Protein AF-A0A196SEL1-F1 (afdb_monomer_lite)

Secondary structure (DSSP, 8-state):
-------EETTTEESTT-----HHHHTT---SGGG--SSS-----TTSSTTGGGGS---

Foldseek 3Di:
DDDPDQQAACVPHHLVPDDDPDPVCVQQAQSDSVQRDNYLDDPDPQVPDPPSNSNRHPD

Structure (mmCIF, N/CA/C/O backbone):
data_AF-A0A196SEL1-F1
#
_entry.id   AF-A0A196SEL1-F1
#
loop_
_atom_site.group_PDB
_atom_site.id
_atom_site.type_symbol
_atom_site.label_atom_id
_atom_site.label_alt_id
_atom_site.label_comp_id
_atom_site.label_asym_id
_atom_site.label_entity_id
_atom_site.label_seq_id
_atom_site.pdbx_PDB_ins_code
_atom_site.Cartn_x
_atom_site.Cartn_y
_atom_site.Cartn_z
_atom_site.occupancy
_atom_site.B_iso_or_equiv
_atom_site.auth_seq_id
_atom_site.auth_comp_id
_atom_site.auth_asym_id
_atom_site.auth_atom_id
_atom_site.pdbx_PDB_model_num
ATOM 1 N N . MET A 1 1 ? 9.088 -6.698 24.763 1.00 38.97 1 MET A N 1
ATOM 2 C CA 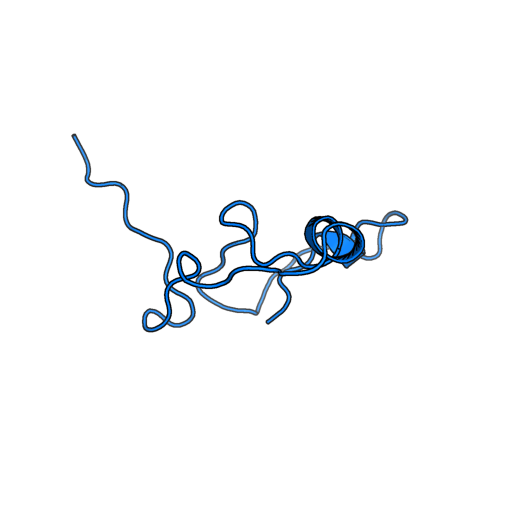. MET A 1 1 ? 9.072 -6.583 23.290 1.00 38.97 1 MET A CA 1
ATOM 3 C C . MET A 1 1 ? 7.624 -6.591 22.845 1.00 38.97 1 MET A C 1
ATOM 5 O O . MET A 1 1 ? 6.948 -7.577 23.102 1.00 38.97 1 MET A O 1
ATOM 9 N N . ALA A 1 2 ? 7.120 -5.490 22.286 1.00 39.94 2 ALA A N 1
ATOM 10 C CA . ALA A 1 2 ? 5.757 -5.449 21.765 1.00 39.94 2 ALA A CA 1
ATOM 11 C C . ALA A 1 2 ? 5.677 -6.345 20.520 1.00 39.94 2 ALA A C 1
ATOM 13 O O . ALA A 1 2 ? 6.501 -6.202 19.617 1.00 39.94 2 ALA A O 1
ATOM 14 N N . ALA A 1 3 ? 4.735 -7.288 20.499 1.00 48.28 3 ALA A N 1
ATOM 15 C CA . ALA A 1 3 ? 4.470 -8.106 19.324 1.00 48.28 3 ALA A C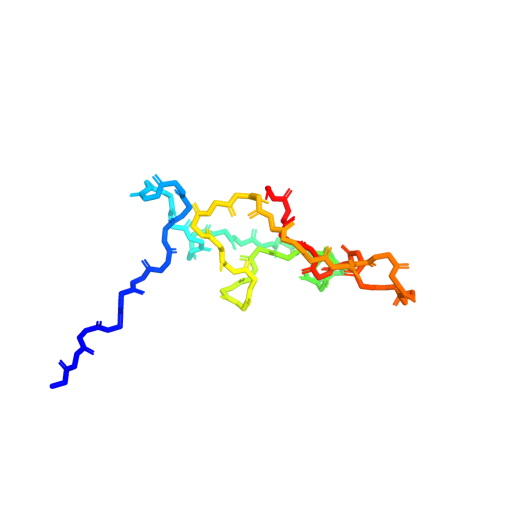A 1
ATOM 16 C C . ALA A 1 3 ? 4.127 -7.176 18.151 1.00 48.28 3 ALA A C 1
ATOM 18 O O . ALA A 1 3 ? 3.236 -6.335 18.268 1.00 48.28 3 ALA A O 1
ATOM 19 N N . VAL A 1 4 ? 4.864 -7.287 17.045 1.00 61.31 4 VAL A N 1
ATOM 20 C CA . VAL A 1 4 ? 4.577 -6.540 15.818 1.00 61.31 4 VAL A CA 1
ATOM 21 C C . VAL A 1 4 ? 3.221 -7.027 15.314 1.00 61.31 4 VAL A C 1
ATOM 23 O O . VAL A 1 4 ? 3.104 -8.154 14.842 1.00 61.31 4 VAL A O 1
ATOM 26 N N . ALA A 1 5 ? 2.181 -6.215 15.496 1.00 67.38 5 ALA A N 1
ATOM 27 C CA . ALA A 1 5 ? 0.838 -6.554 15.052 1.00 67.38 5 ALA A CA 1
ATOM 28 C C . ALA A 1 5 ? 0.821 -6.638 13.520 1.00 67.38 5 ALA A C 1
ATOM 30 O O . ALA A 1 5 ? 1.170 -5.678 12.832 1.00 67.38 5 ALA A O 1
ATOM 31 N N . GLU A 1 6 ? 0.438 -7.798 12.995 1.00 76.56 6 GLU A N 1
ATOM 32 C CA . GLU A 1 6 ? 0.302 -8.022 11.560 1.00 76.56 6 GLU A CA 1
ATOM 33 C C . GLU A 1 6 ? -0.847 -7.161 11.012 1.00 76.56 6 GLU A C 1
ATOM 35 O O . GLU A 1 6 ? -1.969 -7.193 11.529 1.00 76.56 6 GLU A O 1
ATOM 40 N N . ILE A 1 7 ? -0.566 -6.359 9.982 1.00 81.31 7 ILE A N 1
ATOM 41 C CA . ILE A 1 7 ? -1.562 -5.480 9.362 1.00 81.31 7 ILE A CA 1
ATOM 42 C C . ILE A 1 7 ? -2.531 -6.356 8.569 1.00 81.31 7 ILE A C 1
ATOM 44 O O . ILE A 1 7 ? -2.156 -6.951 7.561 1.00 81.31 7 ILE A O 1
ATOM 48 N N . LYS A 1 8 ? -3.785 -6.423 9.026 1.00 86.94 8 LYS A N 1
ATOM 49 C CA . LYS A 1 8 ? -4.865 -7.162 8.363 1.00 86.94 8 LYS A CA 1
ATOM 50 C C . LYS A 1 8 ? -5.848 -6.198 7.711 1.00 86.94 8 LYS A C 1
ATOM 52 O O . LYS A 1 8 ? -6.406 -5.330 8.389 1.00 86.94 8 LYS A O 1
ATOM 57 N N . LEU A 1 9 ? -6.118 -6.383 6.423 1.00 86.62 9 LEU A N 1
ATOM 58 C CA . LEU A 1 9 ? -7.131 -5.627 5.693 1.00 86.62 9 LEU A CA 1
ATOM 59 C C . LEU A 1 9 ? -8.520 -5.924 6.277 1.00 86.62 9 LEU A C 1
ATOM 61 O O . LEU A 1 9 ? -8.907 -7.087 6.451 1.00 86.62 9 LEU A O 1
ATOM 65 N N . PHE A 1 10 ? -9.254 -4.868 6.631 1.00 87.75 10 PHE A N 1
ATOM 66 C CA . PHE A 1 10 ? -10.521 -4.928 7.370 1.00 87.75 10 PHE A CA 1
ATOM 67 C C . PHE A 1 10 ? -10.456 -5.749 8.675 1.00 87.75 10 PHE A C 1
ATOM 69 O O . PHE A 1 10 ? -11.484 -6.226 9.156 1.00 87.75 10 PHE A O 1
ATOM 76 N N . GLY A 1 11 ? -9.257 -5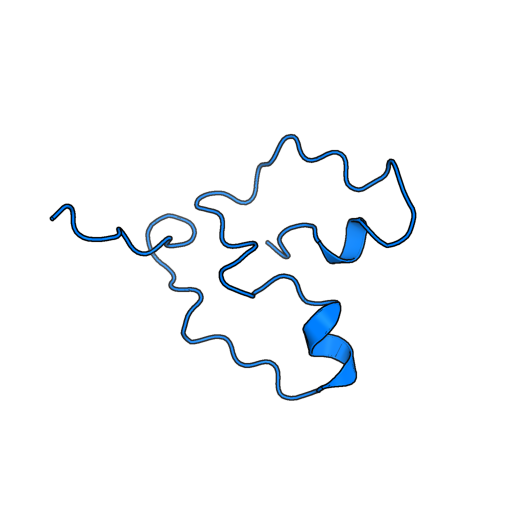.970 9.230 1.00 85.75 11 GLY A N 1
ATOM 77 C CA . GLY A 1 11 ? -9.040 -6.844 10.388 1.00 85.75 11 GLY A CA 1
ATOM 78 C C . GLY A 1 11 ? -9.260 -8.340 10.120 1.00 85.75 11 GLY A C 1
ATOM 79 O O . GLY A 1 11 ? -9.195 -9.130 11.059 1.00 85.75 11 GLY A O 1
ATOM 80 N N . LYS A 1 12 ? -9.519 -8.739 8.868 1.00 86.94 12 LYS A N 1
ATOM 81 C CA . LYS A 1 12 ? -9.879 -10.117 8.492 1.00 86.94 12 LYS A CA 1
ATOM 82 C C . LYS A 1 12 ? -8.844 -10.785 7.594 1.00 86.94 12 LYS A C 1
ATOM 84 O O . LYS A 1 12 ? -8.561 -11.959 7.795 1.00 86.94 12 LYS A O 1
ATOM 89 N N . TRP A 1 13 ? -8.285 -10.049 6.636 1.00 86.75 13 TRP A N 1
ATOM 90 C CA . TRP A 1 13 ? -7.455 -10.620 5.573 1.00 86.75 13 TRP A CA 1
ATOM 91 C C . TRP A 1 13 ? -5.983 -10.258 5.747 1.00 86.75 13 TRP A C 1
ATOM 93 O O . TRP A 1 13 ? -5.650 -9.097 5.981 1.00 86.75 13 TRP A O 1
ATOM 103 N N . THR A 1 14 ? -5.107 -11.248 5.630 1.00 86.50 14 THR A N 1
ATOM 104 C CA . THR A 1 14 ? -3.647 -11.107 5.634 1.00 86.50 14 THR A CA 1
ATOM 105 C C . THR A 1 14 ? -3.131 -10.783 4.231 1.00 86.50 14 THR A C 1
ATOM 107 O O . THR A 1 14 ? -3.698 -11.220 3.234 1.00 86.50 14 THR A O 1
ATOM 110 N N . PHE A 1 15 ? -2.047 -10.007 4.143 1.00 83.31 15 PHE A N 1
ATOM 111 C CA . PHE A 1 15 ? -1.358 -9.717 2.873 1.00 83.31 15 PHE A CA 1
ATOM 112 C C . PHE A 1 15 ? -0.257 -10.743 2.544 1.00 83.31 15 PHE A C 1
ATOM 114 O O . PHE A 1 15 ? 0.260 -10.755 1.432 1.00 83.31 15 PHE A O 1
ATOM 121 N N . SER A 1 16 ? 0.102 -11.594 3.509 1.00 82.19 16 SER A N 1
ATOM 122 C CA . SER A 1 16 ? 1.197 -12.569 3.437 1.00 82.19 16 SER A CA 1
ATOM 123 C C . SER A 1 16 ? 0.959 -13.683 2.409 1.00 82.19 16 SER A C 1
ATOM 125 O O . SER A 1 16 ? 1.917 -14.201 1.848 1.00 82.19 16 SER A O 1
ATOM 127 N N . ASP A 1 17 ? -0.306 -14.008 2.126 1.00 82.25 17 ASP A N 1
ATOM 128 C CA . ASP A 1 17 ? -0.697 -15.109 1.234 1.00 82.25 17 ASP A CA 1
ATOM 129 C C . ASP A 1 17 ? -0.812 -14.686 -0.242 1.00 82.25 17 ASP A C 1
ATOM 131 O O . ASP A 1 17 ? -1.134 -15.503 -1.106 1.00 82.25 17 ASP A O 1
ATOM 135 N N . VAL A 1 18 ? -0.595 -13.400 -0.553 1.00 83.00 18 VAL A N 1
ATOM 136 C CA . VAL A 1 18 ? -0.743 -12.894 -1.921 1.00 83.00 18 VAL A CA 1
ATOM 137 C C . VAL A 1 18 ? 0.586 -12.958 -2.660 1.00 83.00 18 VAL A C 1
ATOM 139 O O . VAL A 1 18 ? 1.459 -12.103 -2.501 1.00 83.00 18 VAL A O 1
ATOM 142 N N . GLU A 1 19 ? 0.709 -13.952 -3.532 1.00 84.00 19 GLU A N 1
ATOM 143 C CA . GLU A 1 19 ? 1.837 -14.087 -4.447 1.00 84.00 19 GLU A CA 1
ATOM 144 C C . GLU A 1 19 ? 1.480 -13.560 -5.841 1.00 84.00 19 GLU A C 1
ATOM 146 O O . GLU A 1 19 ? 0.448 -13.895 -6.423 1.00 84.00 19 GLU A O 1
ATOM 151 N N . VAL A 1 20 ? 2.358 -12.729 -6.403 1.00 84.81 20 VAL A N 1
ATOM 152 C CA . VAL A 1 20 ? 2.254 -12.269 -7.792 1.00 84.81 20 VAL A CA 1
ATOM 153 C C . VAL A 1 20 ? 3.151 -13.155 -8.650 1.00 84.81 20 VAL A C 1
ATOM 155 O O . VAL A 1 20 ? 4.372 -13.118 -8.503 1.00 84.81 20 VAL A O 1
ATOM 158 N N . ALA A 1 21 ? 2.543 -13.939 -9.542 1.00 87.75 21 ALA A N 1
ATOM 159 C CA . ALA A 1 21 ? 3.254 -14.905 -10.383 1.00 87.75 21 ALA A CA 1
ATOM 160 C C . ALA A 1 21 ? 4.121 -14.253 -11.479 1.00 87.75 21 ALA A C 1
ATOM 162 O O . ALA A 1 21 ? 5.134 -14.820 -11.882 1.00 87.75 21 ALA A O 1
ATOM 163 N N . ASP A 1 22 ? 3.740 -13.065 -11.959 1.00 90.12 22 ASP A N 1
ATOM 164 C CA . ASP A 1 22 ? 4.460 -12.338 -13.009 1.00 90.12 22 ASP A CA 1
ATOM 165 C C . ASP A 1 22 ? 5.422 -11.293 -12.421 1.00 90.12 22 ASP A C 1
ATOM 167 O O . ASP A 1 22 ? 5.022 -10.378 -11.692 1.00 90.12 22 ASP A O 1
ATOM 171 N N . LEU A 1 23 ? 6.702 -11.403 -12.787 1.00 87.50 23 LEU A N 1
ATOM 172 C CA . LEU A 1 23 ? 7.762 -10.500 -12.347 1.00 87.50 23 LEU A CA 1
ATOM 173 C C . LEU A 1 23 ? 7.527 -9.053 -12.799 1.00 87.50 23 LEU A C 1
ATOM 175 O O . LEU A 1 23 ? 7.823 -8.134 -12.038 1.00 87.50 23 LEU A O 1
ATOM 179 N N . ALA A 1 24 ? 6.978 -8.834 -13.997 1.00 88.31 24 ALA A N 1
ATOM 180 C CA . ALA A 1 24 ? 6.776 -7.485 -14.530 1.00 88.31 24 ALA A CA 1
ATOM 181 C C . ALA A 1 24 ? 5.665 -6.721 -13.788 1.00 88.31 24 ALA A C 1
ATOM 183 O O . ALA A 1 24 ? 5.715 -5.498 -13.658 1.00 88.31 24 ALA A O 1
ATOM 184 N N . LEU A 1 25 ? 4.663 -7.440 -13.278 1.00 86.00 25 LEU A N 1
ATOM 185 C CA . LEU A 1 25 ? 3.525 -6.855 -12.566 1.00 86.00 25 LEU A CA 1
ATOM 186 C C . LEU A 1 25 ? 3.799 -6.655 -11.072 1.00 86.00 25 LEU A C 1
ATOM 188 O O . LEU A 1 25 ? 3.136 -5.836 -10.434 1.00 86.00 25 LEU A O 1
ATOM 192 N N . LYS A 1 26 ? 4.796 -7.351 -10.517 1.00 86.38 26 LYS A N 1
ATOM 193 C CA . LYS A 1 26 ? 5.135 -7.317 -9.089 1.00 86.38 26 LYS A CA 1
ATOM 194 C C . LYS A 1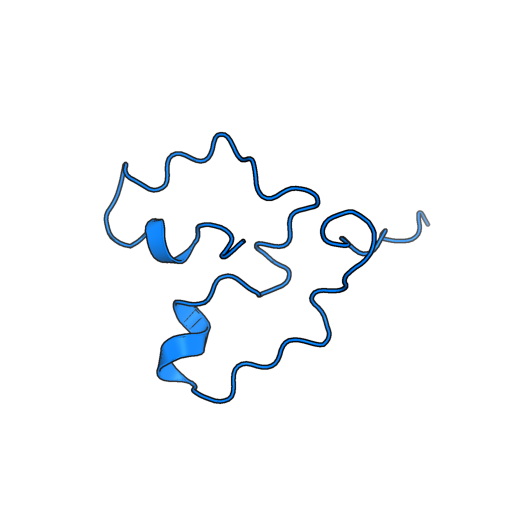 26 ? 5.404 -5.907 -8.554 1.00 86.38 26 LYS A C 1
ATOM 196 O O . LYS A 1 26 ? 4.990 -5.597 -7.441 1.00 86.38 26 LYS A O 1
ATOM 201 N N . ASP A 1 27 ? 6.029 -5.045 -9.353 1.00 83.75 27 ASP A N 1
ATOM 202 C CA . ASP A 1 27 ? 6.355 -3.666 -8.957 1.00 83.75 27 ASP A CA 1
ATOM 203 C C . ASP A 1 27 ? 5.190 -2.679 -9.142 1.00 83.75 27 ASP A C 1
ATOM 205 O O . ASP A 1 27 ? 5.210 -1.571 -8.599 1.00 83.75 27 ASP A O 1
ATOM 209 N N . HIS A 1 28 ? 4.164 -3.065 -9.904 1.00 86.00 28 HIS A N 1
ATOM 210 C CA . HIS A 1 28 ? 2.984 -2.241 -10.175 1.00 86.00 28 HIS A CA 1
ATOM 211 C C . HIS A 1 28 ? 1.764 -2.630 -9.335 1.00 86.00 28 HIS A C 1
ATOM 213 O O . HIS A 1 28 ? 0.827 -1.838 -9.217 1.00 86.00 28 HIS A O 1
ATOM 219 N N . LEU A 1 29 ? 1.777 -3.820 -8.735 1.00 87.56 29 LEU A N 1
ATOM 220 C CA . LEU A 1 29 ? 0.747 -4.308 -7.829 1.00 87.56 29 LEU A CA 1
ATOM 221 C C . LEU A 1 29 ? 1.179 -4.053 -6.378 1.00 87.56 29 LEU A C 1
ATOM 223 O O . LEU A 1 29 ? 1.947 -4.814 -5.791 1.00 87.56 29 LEU A O 1
ATOM 227 N N . ALA A 1 30 ? 0.663 -2.983 -5.773 1.00 86.00 30 ALA A N 1
ATOM 228 C CA . ALA A 1 30 ? 0.967 -2.576 -4.398 1.00 86.00 30 ALA A CA 1
ATOM 229 C C . ALA A 1 30 ? 0.298 -3.467 -3.326 1.00 86.00 30 ALA A C 1
ATOM 231 O O . ALA A 1 30 ? -0.390 -2.973 -2.434 1.00 86.00 30 ALA A O 1
ATOM 232 N N . VAL A 1 31 ? 0.502 -4.783 -3.410 1.00 83.94 31 VAL A N 1
ATOM 233 C CA . VAL A 1 31 ? 0.003 -5.788 -2.448 1.00 83.94 31 VAL A CA 1
ATOM 234 C C . VAL A 1 31 ? 1.095 -6.216 -1.458 1.00 83.94 31 VAL A C 1
ATOM 236 O O . VAL A 1 31 ? 0.870 -6.996 -0.541 1.00 83.94 31 VAL A O 1
ATOM 239 N N . THR A 1 32 ? 2.300 -5.661 -1.610 1.00 80.88 32 THR A N 1
ATOM 240 C CA . THR A 1 32 ? 3.419 -5.906 -0.695 1.00 80.88 32 THR A CA 1
ATOM 241 C C . THR A 1 32 ? 3.146 -5.332 0.703 1.00 80.88 32 THR A C 1
ATOM 243 O O . THR A 1 32 ? 2.448 -4.321 0.832 1.00 80.88 32 THR A O 1
ATOM 246 N N . PRO A 1 33 ? 3.766 -5.883 1.765 1.00 79.88 33 PRO A N 1
ATOM 247 C CA . PRO A 1 33 ? 3.582 -5.408 3.141 1.00 79.88 33 PRO A CA 1
ATOM 248 C C . PRO A 1 33 ? 3.953 -3.931 3.352 1.00 79.88 33 PRO A C 1
ATOM 250 O O . PRO A 1 33 ? 3.509 -3.318 4.318 1.00 79.88 33 PRO A O 1
ATOM 253 N N . LYS A 1 34 ? 4.722 -3.323 2.436 1.00 81.56 34 LYS A N 1
ATOM 254 C CA . LYS A 1 34 ? 5.039 -1.885 2.454 1.00 81.56 34 LYS A CA 1
ATOM 255 C C . LYS A 1 34 ? 3.815 -0.995 2.223 1.00 81.56 34 LYS A C 1
ATOM 257 O O . LYS A 1 34 ? 3.808 0.151 2.664 1.00 81.56 34 LYS A O 1
ATOM 262 N N . ASN A 1 35 ? 2.806 -1.515 1.531 1.00 82.00 35 ASN A N 1
ATOM 263 C CA . ASN A 1 35 ? 1.589 -0.804 1.149 1.00 82.00 35 ASN A CA 1
ATOM 264 C C . ASN A 1 35 ? 0.355 -1.387 1.860 1.00 82.00 35 ASN A C 1
ATOM 266 O O . ASN A 1 35 ? -0.773 -1.026 1.527 1.00 82.00 35 ASN A O 1
ATOM 270 N N . ALA A 1 36 ? 0.569 -2.268 2.845 1.00 84.06 36 ALA A N 1
ATOM 271 C CA . ALA A 1 36 ? -0.491 -2.864 3.640 1.00 84.06 36 ALA A CA 1
ATOM 272 C C . ALA A 1 36 ? -1.239 -1.783 4.428 1.00 84.06 36 ALA A C 1
ATOM 274 O O . ALA A 1 36 ? -0.649 -0.971 5.145 1.00 84.06 36 ALA A O 1
ATOM 275 N N . THR A 1 37 ? -2.561 -1.786 4.298 1.00 86.81 37 THR A N 1
ATOM 276 C CA . THR A 1 37 ? -3.460 -0.844 4.965 1.00 86.81 37 THR A CA 1
ATOM 277 C C . THR A 1 37 ? -4.570 -1.606 5.676 1.00 86.81 37 THR A C 1
ATOM 279 O O . THR A 1 37 ? -4.978 -2.688 5.259 1.00 86.81 37 THR A O 1
ATOM 282 N N . TYR A 1 38 ? -5.063 -1.046 6.781 1.00 88.31 38 TYR A N 1
ATOM 283 C CA . TYR A 1 38 ? -6.217 -1.604 7.492 1.00 88.31 38 TYR A CA 1
ATOM 284 C C . TYR A 1 38 ? -7.531 -1.313 6.759 1.00 88.31 38 TYR A C 1
ATOM 286 O O . TYR A 1 38 ? -8.450 -2.130 6.782 1.00 88.31 38 TYR A O 1
ATOM 294 N N . LEU A 1 39 ? -7.614 -0.145 6.116 1.00 89.06 39 LEU A N 1
ATOM 295 C CA . LEU A 1 39 ? -8.757 0.333 5.348 1.00 89.06 39 LEU A CA 1
ATOM 296 C C . LEU A 1 39 ? -8.273 0.878 3.998 1.00 89.06 39 LEU A C 1
ATOM 298 O O . LEU A 1 39 ? -7.226 1.527 3.961 1.00 89.06 39 LEU A O 1
ATOM 302 N N . PRO A 1 40 ? -9.066 0.707 2.929 1.00 89.06 40 PRO A N 1
ATOM 303 C CA . PRO A 1 40 ? -8.726 1.193 1.589 1.00 89.06 40 PRO A CA 1
ATOM 304 C C . PRO A 1 40 ? -8.756 2.726 1.475 1.0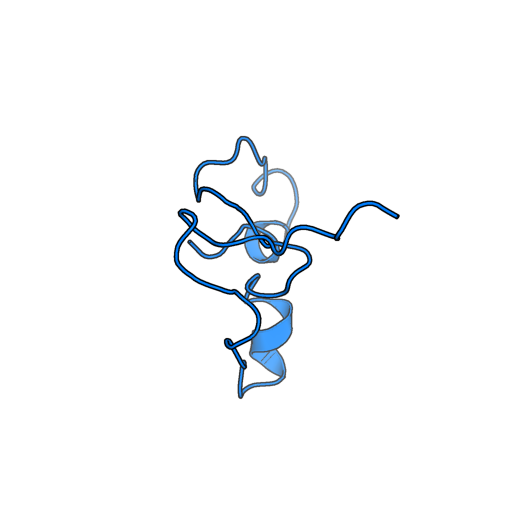0 89.06 40 PRO A C 1
ATOM 306 O O . PRO A 1 40 ? -8.168 3.335 0.583 1.00 89.06 40 PRO A O 1
ATOM 309 N N . HIS A 1 41 ? -9.441 3.395 2.406 1.00 90.19 41 HIS A N 1
ATOM 310 C CA . HIS A 1 41 ? -9.566 4.843 2.393 1.00 90.19 41 HIS A CA 1
ATOM 311 C C . HIS A 1 41 ? -8.278 5.512 2.887 1.00 90.19 41 HIS A C 1
ATOM 313 O O . HIS A 1 41 ? -7.934 5.449 4.069 1.00 90.19 41 HIS A O 1
ATOM 319 N N . THR A 1 42 ? -7.592 6.223 1.990 1.00 89.12 42 THR A N 1
ATOM 320 C CA . THR A 1 42 ? -6.360 6.956 2.303 1.00 89.12 42 THR A CA 1
ATOM 321 C C . THR A 1 42 ? -6.430 8.389 1.778 1.00 89.12 42 THR A C 1
ATOM 323 O O . THR A 1 42 ? -7.010 8.660 0.732 1.00 89.12 42 THR A O 1
ATOM 326 N N . ALA A 1 43 ? -5.786 9.330 2.474 1.00 91.44 43 ALA A N 1
ATOM 327 C CA . ALA A 1 43 ? -5.604 10.706 1.993 1.00 91.44 43 ALA A CA 1
ATOM 328 C C . ALA A 1 43 ? -4.377 10.846 1.056 1.00 91.44 43 ALA A C 1
ATOM 330 O O . ALA A 1 43 ? -3.797 11.929 0.918 1.00 91.44 43 ALA A O 1
ATOM 331 N N . GLY A 1 44 ? -3.932 9.738 0.450 1.00 89.12 44 GLY A N 1
ATOM 332 C CA . GLY A 1 44 ? -2.718 9.670 -0.357 1.00 89.12 44 GLY A CA 1
ATOM 333 C C . GLY A 1 44 ? -2.859 10.411 -1.689 1.00 89.12 44 GLY A C 1
ATOM 334 O O . GLY A 1 44 ? -3.743 10.132 -2.493 1.00 89.12 44 GLY A O 1
ATOM 335 N N . ARG A 1 45 ? -1.952 11.356 -1.960 1.00 93.12 45 ARG A N 1
ATOM 336 C CA . ARG A 1 45 ? -1.946 12.159 -3.197 1.00 93.12 45 ARG A CA 1
ATOM 337 C C . ARG A 1 45 ? -1.106 11.513 -4.306 1.00 93.12 45 ARG A C 1
ATOM 339 O O . ARG A 1 45 ? -0.076 12.056 -4.730 1.00 93.12 45 ARG A O 1
ATOM 346 N N . TYR A 1 46 ? -1.528 10.342 -4.773 1.00 93.25 46 TYR A N 1
ATOM 347 C CA . TYR A 1 46 ? -0.821 9.546 -5.789 1.00 93.25 46 TYR A CA 1
ATOM 348 C C . TYR A 1 46 ? -0.822 10.165 -7.202 1.00 93.25 46 TYR A C 1
ATOM 350 O O . TYR A 1 46 ? -0.102 9.711 -8.085 1.00 93.25 46 TYR A O 1
ATOM 358 N N . GLN A 1 47 ? -1.589 11.230 -7.420 1.00 93.94 47 GLN A N 1
ATOM 359 C CA . GLN A 1 47 ? -1.702 11.964 -8.682 1.00 93.94 47 GLN A CA 1
ATOM 360 C C . GLN A 1 47 ? -0.611 13.028 -8.899 1.00 93.94 47 GLN A C 1
ATOM 362 O O . GLN A 1 47 ? -0.424 13.481 -10.021 1.00 93.94 47 GLN A O 1
ATOM 367 N N . LEU A 1 48 ? 0.119 13.436 -7.852 1.00 95.19 48 LEU A N 1
ATOM 368 C CA . LEU A 1 48 ? 1.057 14.573 -7.919 1.00 95.19 48 LEU A CA 1
ATOM 369 C C . LEU A 1 48 ? 2.308 14.325 -8.775 1.00 95.19 48 LEU A C 1
ATOM 371 O O . LEU A 1 48 ? 2.911 15.275 -9.265 1.00 95.19 48 LEU A O 1
ATOM 375 N N . LYS A 1 49 ? 2.752 13.072 -8.907 1.00 94.50 49 LYS A N 1
ATOM 376 C CA . LYS A 1 49 ? 3.917 12.708 -9.727 1.00 94.50 49 LYS A CA 1
ATOM 377 C C . LYS A 1 49 ? 3.612 11.453 -10.530 1.00 94.50 49 LYS A C 1
ATOM 379 O O . LYS A 1 49 ? 2.855 10.592 -10.080 1.00 94.50 49 LYS A O 1
ATOM 384 N N . ARG A 1 50 ? 4.249 11.333 -11.697 1.00 93.25 50 ARG A N 1
ATOM 385 C CA . ARG A 1 50 ? 4.175 10.128 -12.534 1.00 93.25 50 ARG A CA 1
ATOM 386 C C . ARG A 1 50 ? 4.603 8.902 -11.720 1.00 93.25 50 ARG A C 1
ATOM 388 O O . ARG A 1 50 ? 5.450 9.008 -10.837 1.00 93.25 50 ARG A O 1
ATOM 395 N N . PHE A 1 51 ? 3.977 7.763 -12.011 1.00 89.81 51 PHE A N 1
ATOM 396 C CA . PHE A 1 51 ? 4.238 6.449 -11.401 1.00 89.81 51 PHE A CA 1
ATOM 397 C C . PHE A 1 51 ? 3.852 6.279 -9.923 1.00 89.81 51 PHE A C 1
ATOM 399 O O . PHE A 1 51 ? 3.847 5.157 -9.430 1.00 89.81 51 PHE A O 1
ATOM 406 N N . ARG A 1 52 ? 3.402 7.331 -9.225 1.00 91.25 52 ARG A N 1
ATOM 407 C CA . ARG A 1 52 ? 2.887 7.198 -7.849 1.00 91.25 52 ARG A CA 1
ATOM 408 C C . ARG A 1 52 ? 1.580 6.413 -7.755 1.00 91.25 52 ARG A C 1
ATOM 410 O O . ARG A 1 52 ? 1.312 5.836 -6.710 1.00 91.25 52 ARG A O 1
ATOM 417 N N . LYS A 1 53 ? 0.806 6.320 -8.841 1.00 90.81 53 LYS A N 1
ATOM 418 C CA . LYS A 1 53 ? -0.341 5.402 -8.919 1.00 90.81 53 LYS A CA 1
ATOM 419 C C . LYS A 1 53 ? 0.054 3.927 -8.783 1.00 90.81 53 LYS A C 1
ATOM 421 O O . LYS A 1 53 ? -0.766 3.152 -8.338 1.00 90.81 53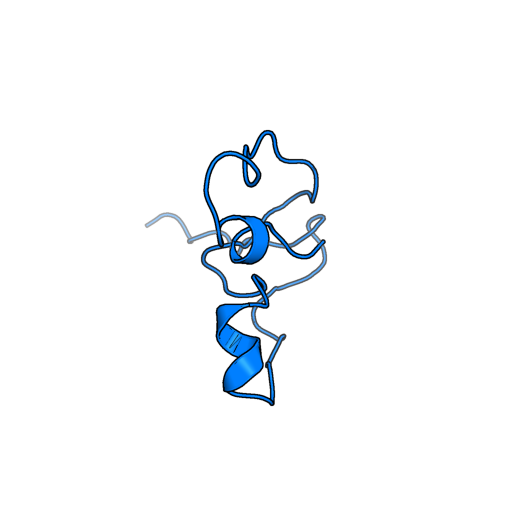 LYS A O 1
ATOM 426 N N . GLY A 1 54 ? 1.294 3.539 -9.091 1.00 89.31 54 GLY A N 1
ATOM 427 C CA . GLY A 1 54 ? 1.759 2.171 -8.817 1.00 89.31 54 GLY A CA 1
ATOM 428 C C . GLY A 1 54 ? 1.975 1.889 -7.326 1.00 89.31 54 GLY A C 1
ATOM 429 O O . GLY A 1 54 ? 2.138 0.744 -6.938 1.00 89.31 54 GLY A O 1
ATOM 430 N N . GLN A 1 55 ? 1.988 2.930 -6.486 1.00 87.75 55 GLN A N 1
ATOM 431 C CA . GLN A 1 55 ? 2.179 2.826 -5.038 1.00 87.75 55 GLN A CA 1
ATOM 432 C C . GLN A 1 55 ? 0.867 2.968 -4.255 1.00 87.75 55 GLN A C 1
ATOM 434 O O . GLN A 1 55 ? 0.892 2.873 -3.026 1.00 87.75 55 GLN A O 1
ATOM 439 N N . CYS A 1 56 ? -0.265 3.259 -4.904 1.00 90.88 56 CYS A N 1
ATOM 440 C CA . CYS A 1 56 ? -1.530 3.288 -4.178 1.00 90.88 56 CYS A CA 1
ATOM 441 C C . CYS A 1 56 ? -1.924 1.860 -3.791 1.00 90.88 56 CYS A C 1
ATOM 443 O O . CYS A 1 56 ? -1.740 0.966 -4.616 1.00 90.88 56 CYS A O 1
ATOM 445 N N . PRO A 1 57 ? -2.459 1.638 -2.576 1.00 90.69 57 PRO A N 1
ATOM 446 C CA . PRO A 1 57 ? -3.049 0.356 -2.220 1.00 90.69 57 PRO A CA 1
ATOM 447 C C . PRO A 1 57 ? -4.036 -0.070 -3.304 1.00 90.69 57 PRO A C 1
ATOM 449 O O . PRO A 1 57 ? -4.746 0.765 -3.867 1.00 90.69 57 PRO A O 1
ATOM 452 N N . LEU A 1 58 ? -4.023 -1.356 -3.638 1.00 88.06 58 LEU A N 1
ATOM 453 C CA . LEU A 1 58 ? -4.827 -1.863 -4.746 1.00 88.06 58 LEU A CA 1
ATOM 454 C C . LEU A 1 58 ? -6.325 -1.941 -4.412 1.00 88.06 58 LEU A C 1
ATOM 456 O O . LEU A 1 58 ? -7.147 -1.949 -5.324 1.00 88.06 58 LEU A O 1
ATOM 460 N N . VAL A 1 59 ? -6.648 -2.024 -3.117 1.00 84.75 59 VAL A N 1
ATOM 461 C CA . VAL A 1 59 ? -8.005 -2.120 -2.561 1.00 84.75 59 VAL A CA 1
ATOM 462 C C . VAL A 1 59 ? -8.398 -0.795 -1.943 1.00 84.75 59 VAL A C 1
ATOM 464 O O . VAL A 1 59 ? -7.543 -0.216 -1.232 1.00 84.75 59 VAL A O 1
#

pLDDT: mean 84.1, std 11.2, range [38.97, 95.19]

Sequence (59 aa):
MAAVAEIKLFGKWTFSDVEVADLALKDHLAVTPKNATYLPHTAGRYQLKRFRKGQCPLV

Organism: Blastocystis sp. subtype 1 (strain ATCC 50177 / NandII) (NCBI:txid478820)

InterPro domains:
  IPR000235 Small ribosomal subunit protein uS7 [PTHR11205] (4-59)
  IPR036823 Small ribosomal subunit protein uS7 domain superfamily [G3DSA:1.10.455.10] (3-59)
  IPR036823 Small ribosomal subunit protein uS7 domain superfamily [SSF47973] (7-59)

Radius of gyration: 12.83 Å; chains: 1; bounding box: 20×30×38 Å